Protein AF-E8JNL3-F1 (afdb_monomer_lite)

Organism: NCBI:txid525379

Structure (mmCIF, N/CA/C/O backbone):
data_AF-E8JNL3-F1
#
_entry.id   AF-E8JNL3-F1
#
loop_
_atom_site.group_PDB
_atom_site.id
_atom_site.type_symbol
_atom_site.label_atom_id
_atom_site.label_alt_id
_atom_site.label_comp_id
_atom_site.label_asym_id
_atom_site.label_entity_id
_atom_site.label_seq_id
_atom_site.pdbx_PDB_ins_code
_atom_site.Cartn_x
_atom_site.Cartn_y
_atom_site.Cartn_z
_atom_site.occupancy
_atom_site.B_iso_or_equiv
_atom_site.auth_seq_id
_atom_site.auth_comp_id
_atom_site.auth_asym_id
_atom_site.auth_atom_id
_atom_site.pdbx_PDB_model_num
ATOM 1 N N . MET A 1 1 ? 10.801 17.022 -22.938 1.00 49.31 1 MET A N 1
ATOM 2 C CA . MET A 1 1 ? 11.192 16.705 -21.542 1.00 49.31 1 MET A CA 1
ATOM 3 C C . MET A 1 1 ? 9.996 16.670 -20.586 1.00 49.31 1 MET A C 1
ATOM 5 O O . MET A 1 1 ? 9.942 15.774 -19.761 1.00 49.31 1 MET A O 1
ATOM 9 N N . LEU A 1 2 ? 9.007 17.562 -20.738 1.00 43.84 2 LEU A N 1
ATOM 10 C CA . LEU A 1 2 ? 7.837 17.653 -19.845 1.00 43.84 2 LEU A CA 1
ATOM 11 C C . LEU A 1 2 ? 6.849 16.467 -19.931 1.00 43.84 2 LEU A C 1
ATOM 13 O O . LEU A 1 2 ? 6.250 16.108 -18.927 1.00 43.84 2 LEU A O 1
ATOM 17 N N . ILE A 1 3 ? 6.726 15.801 -21.086 1.00 45.44 3 ILE A N 1
ATOM 18 C CA . ILE A 1 3 ? 5.755 14.700 -21.274 1.00 45.44 3 ILE A CA 1
ATOM 19 C C . ILE A 1 3 ? 6.171 13.412 -20.530 1.00 45.44 3 ILE A C 1
ATOM 21 O O . ILE A 1 3 ? 5.323 12.728 -19.967 1.00 45.44 3 ILE A O 1
ATOM 25 N N . LYS A 1 4 ? 7.478 13.109 -20.447 1.00 46.03 4 LYS A N 1
ATOM 26 C CA . LYS A 1 4 ? 7.982 11.918 -19.728 1.00 46.03 4 LYS A CA 1
ATOM 27 C C . LYS A 1 4 ? 7.805 12.016 -18.208 1.00 46.03 4 LYS A C 1
ATOM 29 O O . LYS A 1 4 ? 7.540 11.011 -17.562 1.00 46.03 4 LYS A O 1
ATOM 34 N N . VAL A 1 5 ? 7.922 13.221 -17.642 1.00 49.19 5 VAL A N 1
ATOM 35 C CA . VAL A 1 5 ? 7.766 13.448 -16.192 1.00 49.19 5 VAL A CA 1
ATOM 36 C C . VAL A 1 5 ? 6.315 13.230 -15.747 1.00 49.19 5 VAL A C 1
ATOM 38 O O . VAL A 1 5 ? 6.084 12.649 -14.691 1.00 49.19 5 VAL A O 1
ATOM 41 N N . VAL A 1 6 ? 5.343 13.632 -16.573 1.00 48.59 6 VAL A N 1
ATOM 42 C CA . VAL A 1 6 ? 3.909 13.439 -16.293 1.00 48.59 6 VAL A CA 1
ATOM 43 C C . VAL A 1 6 ? 3.516 11.957 -16.340 1.00 48.59 6 VAL A C 1
ATOM 45 O O . VAL A 1 6 ? 2.746 11.509 -15.497 1.00 48.59 6 VAL A O 1
ATOM 48 N N . GLN A 1 7 ? 4.083 11.171 -17.264 1.00 51.72 7 GLN A N 1
ATOM 49 C CA . GLN A 1 7 ? 3.827 9.725 -17.337 1.00 51.72 7 GLN A CA 1
ATOM 50 C C . GLN A 1 7 ? 4.354 8.965 -16.111 1.00 51.72 7 GLN A C 1
ATOM 52 O O . GLN A 1 7 ? 3.637 8.123 -15.577 1.00 51.72 7 GLN A O 1
ATOM 57 N N . GLY A 1 8 ? 5.554 9.296 -15.621 1.00 53.91 8 GLY A N 1
ATOM 58 C CA . GLY A 1 8 ? 6.129 8.639 -14.439 1.00 53.91 8 GLY A CA 1
ATOM 59 C C . GLY A 1 8 ? 5.295 8.827 -13.164 1.00 53.91 8 GLY A C 1
ATOM 60 O O . GLY A 1 8 ? 5.184 7.906 -12.360 1.00 53.91 8 GLY A O 1
ATOM 61 N N . GLY A 1 9 ? 4.642 9.986 -13.002 1.00 60.16 9 GLY A N 1
ATOM 62 C CA . GLY A 1 9 ? 3.743 10.237 -11.869 1.00 60.16 9 GLY A CA 1
ATOM 63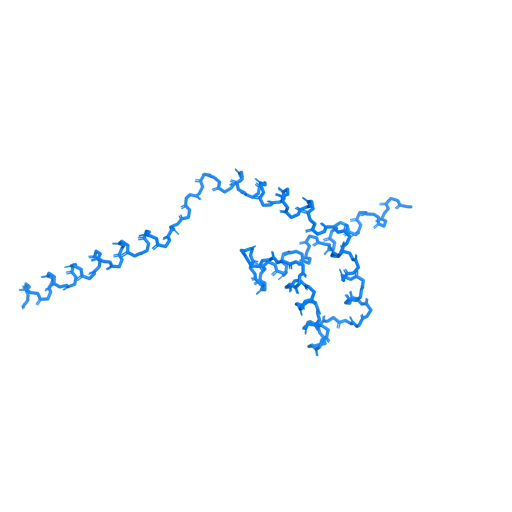 C C . GLY A 1 9 ? 2.464 9.391 -11.899 1.00 60.16 9 GLY A C 1
ATOM 64 O O . GLY A 1 9 ? 2.026 8.902 -10.863 1.00 60.16 9 GLY A O 1
ATOM 65 N N . ILE A 1 10 ? 1.885 9.171 -13.083 1.00 62.12 10 ILE A N 1
ATOM 66 C CA . ILE A 1 10 ? 0.619 8.432 -13.240 1.00 62.12 10 ILE A CA 1
ATOM 67 C C . ILE A 1 10 ? 0.817 6.925 -13.002 1.00 62.12 10 ILE A C 1
ATOM 69 O O . ILE A 1 10 ? 0.001 6.299 -12.330 1.00 62.12 10 ILE A O 1
ATOM 73 N N . ILE A 1 11 ? 1.913 6.343 -13.501 1.00 66.25 11 ILE A N 1
ATOM 74 C CA . ILE A 1 11 ? 2.216 4.906 -13.348 1.00 66.25 11 ILE A CA 1
ATOM 75 C C . ILE A 1 11 ? 2.447 4.535 -11.871 1.00 66.25 11 ILE A C 1
ATOM 77 O O . ILE A 1 11 ? 2.025 3.472 -11.417 1.00 66.25 11 ILE A O 1
ATOM 81 N N . MET A 1 12 ? 3.072 5.427 -11.100 1.00 68.19 12 MET A N 1
ATOM 82 C CA . MET A 1 12 ? 3.373 5.197 -9.686 1.00 68.19 12 MET A CA 1
ATOM 83 C C . MET A 1 12 ? 2.116 5.214 -8.808 1.00 68.19 12 MET A C 1
ATOM 85 O O . MET A 1 12 ? 1.991 4.389 -7.907 1.00 68.19 12 MET A O 1
ATOM 89 N N . GLU A 1 13 ? 1.167 6.115 -9.068 1.00 71.12 13 GLU A N 1
ATOM 90 C CA . GLU A 1 13 ? -0.103 6.156 -8.332 1.00 71.12 13 GLU A CA 1
ATOM 91 C C . GLU A 1 13 ? -0.938 4.892 -8.564 1.00 71.12 13 GLU A C 1
ATOM 93 O O . GLU A 1 13 ? -1.523 4.345 -7.629 1.00 71.12 13 GLU A O 1
ATOM 98 N N . GLU A 1 14 ? -0.938 4.365 -9.788 1.00 74.00 14 GLU A N 1
ATOM 99 C CA . GLU A 1 14 ? -1.585 3.087 -10.093 1.00 74.00 14 GLU A CA 1
ATOM 100 C C . GLU A 1 14 ? -0.869 1.906 -9.418 1.00 74.00 14 GLU A C 1
ATOM 102 O O . GLU A 1 14 ? -1.527 1.060 -8.808 1.00 74.00 14 GLU A O 1
ATOM 107 N N . LEU A 1 15 ? 0.471 1.878 -9.414 1.00 74.19 15 LEU A N 1
ATOM 108 C CA . LEU A 1 15 ? 1.222 0.868 -8.662 1.00 74.19 15 LEU A CA 1
ATOM 109 C C . LEU A 1 15 ? 0.930 0.958 -7.158 1.00 74.19 15 LEU A C 1
ATOM 111 O O . LEU A 1 15 ? 0.686 -0.073 -6.538 1.00 74.19 15 LEU A O 1
ATOM 115 N N . LYS A 1 16 ? 0.913 2.159 -6.565 1.00 73.06 16 LYS A N 1
ATOM 116 C CA . LYS A 1 16 ? 0.557 2.348 -5.151 1.00 73.06 16 LYS A CA 1
ATOM 117 C C . LYS A 1 16 ? -0.834 1.787 -4.877 1.00 73.06 16 LYS A C 1
ATOM 119 O O . LYS A 1 16 ? -0.983 1.030 -3.931 1.00 73.06 16 LYS A O 1
ATOM 124 N N . LYS A 1 17 ? -1.843 2.058 -5.710 1.00 77.25 17 LYS A N 1
ATOM 125 C CA . LYS A 1 17 ? -3.194 1.487 -5.533 1.00 77.25 17 LYS A CA 1
ATOM 126 C C . LYS A 1 17 ? -3.201 -0.038 -5.585 1.00 77.25 17 LYS A C 1
ATOM 128 O O . LYS A 1 17 ? -3.836 -0.664 -4.742 1.00 77.25 17 LYS A O 1
ATOM 133 N N . VAL A 1 18 ? -2.495 -0.637 -6.545 1.00 77.56 18 VAL A N 1
ATOM 134 C CA . VAL A 1 18 ? -2.403 -2.100 -6.669 1.00 77.56 18 VAL A CA 1
ATOM 135 C C . VAL A 1 18 ? -1.658 -2.698 -5.477 1.00 77.56 18 VAL A C 1
ATOM 137 O O . VAL A 1 18 ? -2.082 -3.717 -4.938 1.00 77.56 18 VAL A O 1
ATOM 140 N N . LEU A 1 19 ? -0.589 -2.042 -5.026 1.00 78.31 19 LEU A N 1
ATOM 141 C CA . LEU A 1 19 ? 0.170 -2.443 -3.854 1.00 78.31 19 LEU A CA 1
ATOM 142 C C . LEU A 1 19 ? -0.710 -2.362 -2.601 1.00 78.31 19 LEU A C 1
ATOM 144 O O . LEU A 1 19 ? -0.863 -3.346 -1.894 1.00 78.31 19 LEU A O 1
ATOM 148 N N . LEU A 1 20 ? -1.391 -1.242 -2.377 1.00 79.25 20 LEU A N 1
ATOM 149 C CA . LEU A 1 20 ? -2.332 -1.057 -1.273 1.00 79.25 20 LEU A CA 1
ATOM 150 C C . LEU A 1 20 ? -3.493 -2.054 -1.301 1.00 79.25 20 LEU A C 1
ATOM 152 O O . LEU A 1 20 ? -3.915 -2.514 -0.245 1.00 79.25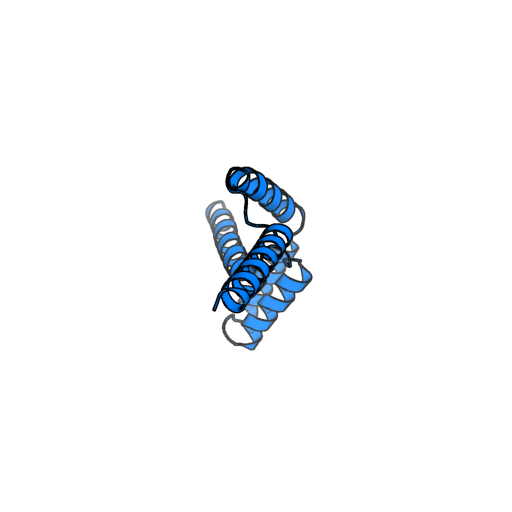 20 LEU A O 1
ATOM 156 N N . ALA A 1 21 ? -3.984 -2.423 -2.484 1.00 82.81 21 ALA A N 1
ATOM 157 C CA . ALA A 1 21 ? -4.999 -3.459 -2.638 1.00 82.81 21 ALA A CA 1
ATOM 158 C C . ALA A 1 21 ? -4.453 -4.873 -2.363 1.00 82.81 21 ALA A C 1
ATOM 160 O O . ALA A 1 21 ? -5.204 -5.737 -1.918 1.00 82.81 21 ALA A O 1
ATOM 161 N N . GLY A 1 22 ? -3.165 -5.115 -2.631 1.00 79.62 22 GLY A N 1
ATOM 162 C CA . GLY A 1 22 ? -2.511 -6.412 -2.449 1.00 79.62 22 GLY A CA 1
ATOM 163 C C . GLY A 1 22 ? -1.975 -6.651 -1.035 1.00 79.62 22 GLY A C 1
ATOM 164 O O . GLY A 1 22 ? -2.291 -7.667 -0.423 1.00 79.62 22 GLY A O 1
ATOM 165 N N . ILE A 1 23 ? -1.161 -5.727 -0.515 1.00 81.19 23 ILE A N 1
ATOM 166 C CA . ILE A 1 23 ? -0.482 -5.845 0.788 1.00 81.19 23 ILE A CA 1
ATOM 167 C C . ILE A 1 23 ? -1.156 -5.039 1.910 1.00 81.19 23 ILE A C 1
ATOM 169 O O . ILE A 1 23 ? -0.899 -5.311 3.082 1.00 81.19 23 ILE A O 1
ATOM 173 N N . GLY A 1 24 ? -2.018 -4.070 1.577 1.00 77.69 24 GLY A N 1
ATOM 174 C CA . GLY A 1 24 ? -2.691 -3.195 2.545 1.00 77.69 24 GLY A CA 1
ATOM 175 C C . GLY A 1 24 ? -1.890 -1.948 2.949 1.00 77.69 24 GLY A C 1
ATOM 176 O O . GLY A 1 24 ? -0.663 -1.930 2.915 1.00 77.69 24 GLY A O 1
ATOM 177 N N . LEU A 1 25 ? -2.601 -0.900 3.391 1.00 72.88 25 LEU A N 1
ATOM 178 C CA . LEU A 1 25 ? -2.025 0.376 3.862 1.00 72.88 25 LEU A CA 1
ATOM 179 C C . LEU A 1 25 ? -1.167 0.222 5.126 1.00 72.88 25 LEU A C 1
ATOM 181 O O . LEU A 1 25 ? -0.078 0.778 5.212 1.00 72.88 25 LEU A O 1
ATOM 185 N N . THR A 1 26 ? -1.644 -0.545 6.108 1.00 71.88 26 THR A N 1
ATOM 186 C CA . THR A 1 26 ? -1.014 -0.663 7.439 1.00 71.88 26 THR A CA 1
ATOM 187 C C . THR A 1 26 ? 0.289 -1.450 7.429 1.00 71.88 26 THR A C 1
ATOM 189 O O . THR A 1 26 ? 1.090 -1.350 8.352 1.00 71.88 26 THR A O 1
ATOM 192 N N . SER A 1 27 ? 0.470 -2.283 6.411 1.00 75.00 27 SER A N 1
ATOM 193 C CA . SER A 1 27 ? 1.621 -3.168 6.255 1.00 75.00 27 SER A CA 1
ATOM 194 C C . SER A 1 27 ? 2.504 -2.745 5.084 1.00 75.00 27 SER A C 1
ATOM 196 O O . SER A 1 27 ? 3.444 -3.462 4.745 1.00 75.00 27 SER A O 1
ATOM 198 N N . MET A 1 28 ? 2.216 -1.589 4.473 1.00 75.50 28 MET A N 1
ATOM 199 C CA . MET A 1 28 ? 3.001 -1.056 3.372 1.00 75.50 28 MET A CA 1
ATOM 200 C C . MET A 1 28 ? 4.371 -0.605 3.881 1.00 75.50 28 MET A C 1
ATOM 202 O O . MET A 1 28 ? 4.492 0.357 4.635 1.00 75.50 28 MET A O 1
ATOM 206 N N . THR A 1 29 ? 5.412 -1.303 3.438 1.00 82.19 29 THR A N 1
ATOM 207 C CA . THR A 1 29 ? 6.817 -0.919 3.610 1.00 82.19 29 THR A CA 1
ATOM 208 C C . THR A 1 29 ? 7.546 -1.094 2.283 1.00 82.19 29 THR A C 1
ATOM 210 O O . THR A 1 29 ? 7.069 -1.816 1.405 1.00 82.19 29 THR A O 1
ATOM 213 N N . LEU A 1 30 ? 8.717 -0.471 2.141 1.00 81.62 30 LEU A N 1
ATOM 214 C CA . LEU A 1 30 ? 9.600 -0.670 0.988 1.00 81.62 30 LEU A CA 1
ATOM 215 C C . LEU A 1 30 ? 9.891 -2.146 0.710 1.00 81.62 30 LEU A C 1
ATOM 217 O O . LEU A 1 30 ? 9.735 -2.612 -0.412 1.00 81.62 30 LEU A O 1
ATOM 221 N N . GLU A 1 31 ? 10.243 -2.900 1.750 1.00 83.25 31 GLU A N 1
ATOM 222 C CA . GLU A 1 31 ? 1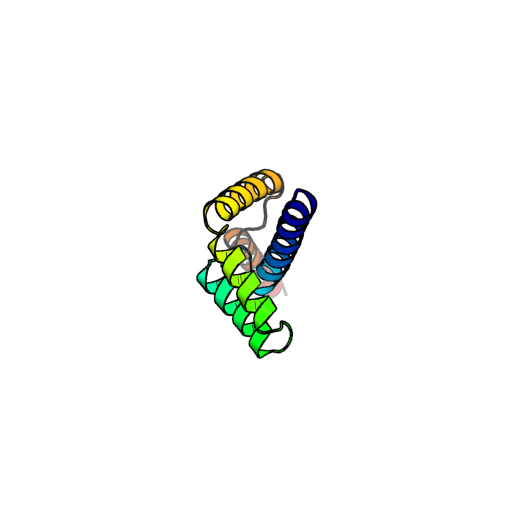0.560 -4.327 1.641 1.00 83.25 31 GLU A CA 1
ATOM 223 C C . GLU A 1 31 ? 9.355 -5.147 1.165 1.00 83.25 31 GLU A C 1
ATOM 225 O O . GLU A 1 31 ? 9.498 -6.077 0.370 1.00 83.25 31 GLU A O 1
ATOM 230 N N . LYS A 1 32 ? 8.148 -4.796 1.625 1.00 84.94 32 LYS A N 1
ATOM 231 C CA . LYS A 1 32 ? 6.908 -5.440 1.176 1.00 84.94 32 LYS A CA 1
ATOM 232 C C . LYS A 1 32 ? 6.548 -5.043 -0.254 1.00 84.94 32 LYS A C 1
ATOM 234 O O . LYS A 1 32 ? 6.049 -5.888 -0.994 1.00 84.94 32 LYS A O 1
ATOM 239 N N . ALA A 1 33 ? 6.835 -3.804 -0.652 1.00 83.56 33 ALA A N 1
ATOM 240 C CA . ALA A 1 33 ? 6.664 -3.338 -2.022 1.00 83.56 33 ALA A CA 1
ATOM 241 C C . ALA A 1 33 ? 7.568 -4.103 -2.995 1.00 83.56 33 ALA A C 1
ATOM 243 O O . ALA A 1 33 ? 7.085 -4.653 -3.984 1.00 83.56 33 ALA A O 1
ATOM 244 N N . ASP A 1 34 ? 8.853 -4.219 -2.664 1.00 87.19 34 ASP A N 1
ATOM 245 C CA . ASP A 1 34 ? 9.833 -4.941 -3.474 1.00 87.19 34 ASP A CA 1
ATOM 246 C C . ASP A 1 34 ? 9.492 -6.430 -3.595 1.00 87.19 34 ASP A C 1
ATOM 248 O O . ASP A 1 34 ? 9.582 -7.003 -4.686 1.00 87.19 34 ASP A O 1
ATOM 252 N N . ALA A 1 35 ? 9.056 -7.053 -2.495 1.00 89.31 35 ALA A N 1
ATOM 253 C CA . ALA A 1 35 ? 8.616 -8.444 -2.493 1.00 89.31 35 ALA A CA 1
ATOM 254 C C . ALA A 1 35 ? 7.388 -8.662 -3.391 1.00 89.31 35 ALA A C 1
ATOM 256 O O . ALA A 1 35 ? 7.349 -9.628 -4.151 1.00 89.31 35 ALA A O 1
ATOM 257 N N . PHE A 1 36 ? 6.414 -7.750 -3.352 1.00 87.88 36 PHE A N 1
ATOM 258 C CA . PHE A 1 36 ? 5.213 -7.839 -4.179 1.00 87.88 36 PHE A CA 1
ATOM 259 C C . PHE A 1 36 ? 5.517 -7.657 -5.671 1.00 87.88 36 PHE A C 1
ATOM 261 O O . PHE A 1 36 ? 5.012 -8.411 -6.500 1.00 87.88 36 PHE A O 1
ATOM 268 N N . VAL A 1 37 ? 6.391 -6.712 -6.037 1.00 88.44 37 VAL A N 1
ATOM 269 C CA . VAL A 1 37 ? 6.833 -6.550 -7.435 1.00 88.44 37 VAL A CA 1
ATOM 270 C C . VAL A 1 37 ? 7.533 -7.814 -7.932 1.00 88.44 37 VAL A C 1
ATOM 272 O O . VAL A 1 37 ? 7.251 -8.280 -9.036 1.00 88.44 37 VAL A O 1
ATOM 275 N N . LYS A 1 38 ? 8.394 -8.419 -7.105 1.00 90.94 38 LYS A N 1
ATOM 276 C CA . LYS A 1 38 ? 9.064 -9.679 -7.441 1.00 90.94 38 LYS A CA 1
ATOM 277 C C . LYS A 1 38 ? 8.067 -10.820 -7.663 1.00 90.94 38 LYS A C 1
ATOM 279 O O . LYS A 1 38 ? 8.187 -11.544 -8.647 1.00 90.94 38 LYS A O 1
ATOM 284 N N . GLU A 1 39 ? 7.052 -10.932 -6.811 1.00 91.25 39 GLU A N 1
ATOM 285 C CA . GLU A 1 39 ? 5.981 -11.923 -6.956 1.00 91.25 39 GLU A CA 1
ATOM 286 C C . GLU A 1 39 ? 5.214 -11.754 -8.280 1.00 91.25 39 GLU A C 1
ATOM 288 O O . GLU A 1 39 ? 4.878 -12.735 -8.944 1.00 91.25 39 GLU A O 1
ATOM 293 N N . LEU A 1 40 ? 4.953 -10.514 -8.704 1.00 88.56 40 LEU A N 1
ATOM 294 C CA . LEU A 1 40 ? 4.288 -10.234 -9.979 1.00 88.56 40 LEU A CA 1
ATOM 295 C C . LEU A 1 40 ? 5.145 -10.634 -11.189 1.00 88.56 40 LEU A C 1
ATOM 297 O O . LEU A 1 40 ? 4.590 -11.131 -12.171 1.00 88.56 40 LEU A O 1
ATOM 301 N N . VAL A 1 41 ? 6.469 -10.471 -11.112 1.00 91.75 41 VAL A N 1
ATOM 302 C CA . VAL A 1 41 ? 7.406 -10.952 -12.144 1.00 91.75 41 VAL A CA 1
ATOM 303 C C . VAL A 1 41 ? 7.434 -12.480 -12.178 1.00 91.75 41 VAL A C 1
ATOM 305 O O . VAL A 1 41 ? 7.303 -13.076 -13.244 1.00 91.75 41 VAL A O 1
ATOM 308 N N . GLU A 1 42 ? 7.534 -13.132 -11.017 1.00 94.25 42 GLU A N 1
ATOM 309 C CA . GLU A 1 42 ? 7.532 -14.599 -10.905 1.00 94.25 42 GLU A CA 1
ATOM 310 C C . GLU A 1 42 ? 6.230 -15.220 -11.433 1.00 94.25 42 GLU A C 1
ATOM 312 O O . GLU A 1 42 ? 6.251 -16.274 -12.066 1.00 94.25 42 GLU A O 1
ATOM 317 N N . LYS A 1 43 ? 5.094 -14.542 -11.236 1.00 93.06 43 LYS A N 1
ATOM 318 C CA . LYS A 1 43 ? 3.783 -14.956 -11.761 1.00 93.06 43 LYS A CA 1
ATOM 319 C C . LYS A 1 43 ? 3.566 -14.608 -13.239 1.00 93.06 43 LYS A C 1
ATOM 321 O O . LYS A 1 43 ? 2.475 -14.853 -13.751 1.00 93.06 43 LYS A O 1
ATOM 326 N N . GLY A 1 44 ? 4.547 -14.007 -13.915 1.00 90.88 44 GLY A N 1
ATOM 327 C CA . GLY A 1 44 ? 4.433 -13.577 -15.312 1.00 90.88 44 GLY A CA 1
ATOM 328 C C . GLY A 1 44 ? 3.420 -12.450 -15.538 1.00 90.88 44 GLY A C 1
ATOM 329 O O . GLY A 1 44 ? 2.963 -12.250 -16.659 1.00 90.88 44 GLY A O 1
ATOM 330 N N . ARG A 1 45 ? 3.035 -11.729 -14.476 1.00 87.88 45 ARG A N 1
ATOM 331 C CA . ARG A 1 45 ? 2.130 -10.569 -14.549 1.00 87.88 45 ARG A CA 1
ATOM 332 C C . ARG A 1 45 ? 2.868 -9.273 -14.879 1.00 87.88 45 ARG A C 1
ATOM 334 O O . ARG A 1 45 ? 2.232 -8.330 -15.333 1.00 87.88 45 ARG A O 1
ATOM 341 N N . LEU A 1 46 ? 4.175 -9.240 -14.631 1.00 86.12 46 LEU A N 1
ATOM 342 C CA . LEU A 1 46 ? 5.112 -8.210 -15.071 1.00 86.12 46 LEU A CA 1
ATOM 343 C C . LEU A 1 46 ? 6.267 -8.879 -15.808 1.00 86.12 46 LEU A C 1
ATOM 345 O O . LEU A 1 46 ? 6.678 -9.990 -15.462 1.00 86.12 46 LEU A O 1
ATOM 349 N N . THR A 1 47 ? 6.829 -8.189 -16.790 1.00 91.19 47 THR A N 1
ATOM 350 C CA . THR A 1 47 ? 8.117 -8.583 -17.360 1.00 91.19 47 THR A CA 1
ATOM 351 C C . THR A 1 47 ? 9.260 -8.256 -16.394 1.00 91.19 47 THR A C 1
ATOM 353 O O . THR A 1 47 ? 9.130 -7.441 -15.477 1.00 91.19 47 THR A O 1
ATOM 356 N N . VAL A 1 48 ? 10.419 -8.887 -16.602 1.00 91.62 48 VAL A N 1
ATOM 357 C CA . VAL A 1 48 ? 11.618 -8.648 -15.781 1.00 91.62 48 VAL A CA 1
ATOM 358 C C . VAL A 1 48 ? 12.066 -7.185 -15.848 1.00 91.62 48 VAL A C 1
ATOM 360 O O . VAL A 1 48 ? 12.511 -6.635 -14.842 1.00 91.62 48 VAL A O 1
ATOM 363 N N . ASP A 1 49 ? 11.946 -6.552 -17.013 1.00 88.69 49 ASP A N 1
ATOM 364 C CA . ASP A 1 49 ? 12.389 -5.172 -17.209 1.00 88.69 49 ASP A CA 1
ATOM 365 C C . ASP A 1 49 ? 11.417 -4.169 -16.576 1.00 88.69 49 ASP A C 1
ATOM 367 O O . ASP A 1 49 ? 11.865 -3.262 -15.874 1.00 88.69 49 ASP A O 1
ATOM 371 N N . GLU A 1 50 ? 10.104 -4.394 -16.692 1.00 83.25 50 GLU A N 1
ATOM 372 C CA . GLU A 1 50 ? 9.092 -3.593 -15.984 1.00 83.25 50 GLU A CA 1
ATOM 373 C C . GLU A 1 50 ? 9.246 -3.704 -14.461 1.00 83.25 50 GLU A C 1
ATOM 375 O O . GLU A 1 50 ? 9.153 -2.703 -13.753 1.00 83.25 50 GLU A O 1
ATOM 380 N N . GLY A 1 51 ? 9.539 -4.902 -13.941 1.00 87.44 51 GLY A N 1
ATOM 381 C CA . GLY A 1 51 ? 9.801 -5.104 -12.514 1.00 87.44 51 GLY A CA 1
ATOM 382 C C . GLY A 1 51 ? 11.010 -4.308 -12.007 1.00 87.44 51 GLY A C 1
ATOM 383 O O . GLY A 1 51 ? 10.949 -3.711 -10.931 1.00 87.44 51 GLY A O 1
ATOM 384 N N . LYS A 1 52 ? 12.094 -4.247 -12.792 1.00 87.94 52 LYS A N 1
ATOM 385 C CA . LYS A 1 52 ? 13.300 -3.466 -12.458 1.00 87.94 52 LYS A CA 1
ATOM 386 C C . LYS A 1 52 ? 13.052 -1.959 -12.493 1.00 87.94 52 LYS A C 1
ATOM 388 O O . LYS A 1 52 ? 13.577 -1.232 -11.645 1.00 87.94 52 LYS A O 1
ATOM 393 N N . GLU A 1 53 ? 12.276 -1.489 -13.468 1.00 85.06 53 GLU A N 1
ATOM 394 C CA . GLU A 1 53 ? 11.887 -0.081 -13.575 1.00 85.06 53 GLU A CA 1
ATOM 395 C C . GLU A 1 53 ? 11.023 0.332 -12.377 1.00 85.06 53 GLU A C 1
ATOM 397 O O . GLU A 1 53 ? 11.328 1.320 -11.707 1.00 85.06 53 GLU A O 1
ATOM 402 N N . LEU A 1 54 ? 10.033 -0.492 -12.021 1.00 81.75 54 LEU A N 1
ATOM 403 C CA . LEU A 1 54 ? 9.190 -0.286 -10.842 1.00 81.75 54 LEU A CA 1
ATOM 404 C C . LEU A 1 54 ? 9.991 -0.244 -9.538 1.00 81.75 54 LEU A C 1
ATOM 406 O O . LEU A 1 54 ? 9.785 0.660 -8.733 1.00 81.75 54 LEU A O 1
ATOM 410 N N . GLN A 1 55 ? 10.908 -1.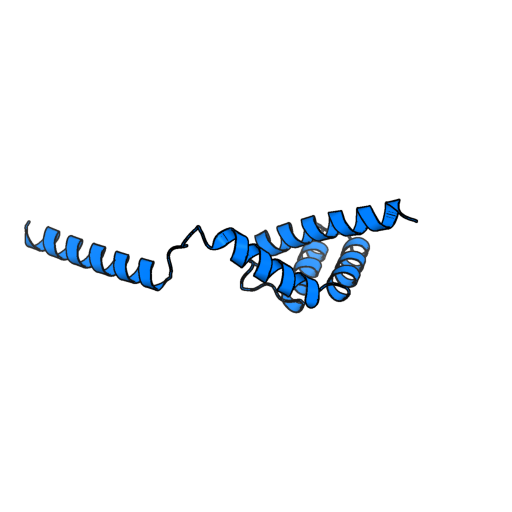191 -9.320 1.00 83.94 55 GLN A N 1
ATOM 411 C CA . GLN A 1 55 ? 11.765 -1.207 -8.125 1.00 83.94 55 GLN A CA 1
ATOM 412 C C . GLN A 1 55 ? 12.640 0.049 -8.026 1.00 83.94 55 GLN A C 1
ATOM 414 O O . GLN A 1 55 ? 12.833 0.605 -6.943 1.00 83.94 55 GLN A O 1
ATOM 419 N N . SER A 1 56 ? 13.150 0.529 -9.161 1.00 83.81 56 SER A N 1
ATOM 420 C CA . SER A 1 56 ? 13.962 1.748 -9.212 1.00 83.81 56 SER A CA 1
ATOM 421 C C . SER A 1 56 ? 13.140 2.995 -8.874 1.00 83.81 56 SER A C 1
ATOM 423 O O . SER A 1 56 ? 13.621 3.869 -8.152 1.00 83.81 56 SER A O 1
ATOM 425 N N . GLU A 1 57 ? 11.896 3.074 -9.353 1.00 77.19 57 GLU A N 1
ATOM 426 C CA . GLU A 1 57 ? 10.982 4.179 -9.043 1.00 77.19 57 GLU A CA 1
ATOM 427 C C . GLU A 1 57 ? 10.500 4.123 -7.577 1.00 77.19 57 GLU A C 1
ATOM 429 O O . GLU A 1 57 ? 10.493 5.155 -6.904 1.00 77.19 57 GLU A O 1
ATOM 434 N N . LEU A 1 58 ? 10.207 2.926 -7.045 1.00 78.25 58 LEU A N 1
ATOM 435 C CA . LEU A 1 58 ? 9.870 2.685 -5.632 1.00 78.25 58 LEU A CA 1
ATOM 436 C C . LEU A 1 58 ? 10.966 3.209 -4.705 1.00 78.25 58 LEU A C 1
ATOM 438 O O . LEU A 1 58 ? 10.701 4.048 -3.847 1.00 78.25 58 LEU A O 1
ATOM 442 N N . LYS A 1 59 ? 12.213 2.783 -4.928 1.00 77.81 59 LYS A N 1
ATOM 443 C CA . LYS A 1 59 ? 13.371 3.186 -4.118 1.00 77.81 59 LYS A CA 1
ATOM 444 C C . LYS A 1 59 ? 13.659 4.690 -4.177 1.00 77.81 59 LYS A C 1
ATOM 446 O O . LYS A 1 59 ? 14.276 5.238 -3.269 1.00 77.81 59 LYS A O 1
ATOM 451 N N . ARG A 1 60 ? 13.231 5.367 -5.246 1.00 74.88 60 ARG A N 1
ATOM 452 C CA . ARG A 1 60 ? 13.444 6.807 -5.442 1.00 74.88 60 ARG A CA 1
ATOM 453 C C . ARG A 1 60 ? 12.439 7.681 -4.681 1.00 74.88 60 ARG A C 1
ATOM 455 O O . ARG A 1 60 ? 12.741 8.849 -4.456 1.00 74.88 60 ARG A O 1
ATOM 462 N N . ARG A 1 61 ? 11.257 7.166 -4.317 1.00 65.44 61 ARG A N 1
ATOM 463 C CA . ARG A 1 61 ? 10.113 7.977 -3.831 1.00 65.44 61 ARG A CA 1
ATOM 464 C C . ARG A 1 61 ? 9.531 7.539 -2.479 1.00 65.44 61 ARG A C 1
ATOM 466 O O . ARG A 1 61 ? 8.515 8.058 -2.033 1.00 65.44 61 ARG A O 1
ATOM 473 N N . SER A 1 62 ? 10.155 6.581 -1.813 1.00 67.00 62 SER A N 1
ATOM 474 C CA . SER A 1 62 ? 9.517 5.730 -0.807 1.00 67.00 62 SER A CA 1
ATOM 475 C C . SER A 1 62 ? 9.350 6.252 0.617 1.00 67.00 62 SER A C 1
ATOM 477 O O . SER A 1 62 ? 8.586 5.650 1.367 1.00 67.00 62 SER A O 1
ATOM 479 N N . GLU A 1 63 ? 10.038 7.312 1.033 1.00 56.47 63 GLU A N 1
ATOM 480 C CA . GLU A 1 63 ? 10.001 7.731 2.447 1.00 56.47 63 GLU A CA 1
ATOM 481 C C . GLU A 1 63 ? 9.175 9.002 2.668 1.00 56.47 63 GLU A C 1
ATOM 483 O O . GLU A 1 63 ? 8.313 9.030 3.552 1.00 56.47 63 GLU A O 1
ATOM 488 N N . ASP A 1 64 ? 9.355 10.018 1.825 1.00 58.78 64 ASP A N 1
ATOM 489 C CA . ASP A 1 64 ? 8.677 11.306 1.996 1.00 58.78 64 ASP A CA 1
ATOM 490 C C . ASP A 1 64 ? 7.230 11.284 1.473 1.00 58.78 64 ASP A C 1
ATOM 492 O O . ASP A 1 64 ? 6.317 11.749 2.157 1.00 58.78 64 ASP A O 1
ATOM 496 N N . GLU A 1 65 ? 6.977 10.648 0.322 1.00 62.75 65 GLU A N 1
ATOM 497 C CA . GLU A 1 65 ? 5.629 10.597 -0.270 1.00 62.75 65 GLU A CA 1
ATOM 498 C C . GLU A 1 65 ? 4.666 9.704 0.519 1.00 62.75 65 GLU A C 1
ATOM 500 O O . GLU A 1 65 ? 3.462 9.954 0.543 1.00 62.75 65 GLU A O 1
ATOM 505 N N . VAL A 1 66 ? 5.178 8.656 1.173 1.00 59.84 66 VAL A N 1
ATOM 506 C CA . VAL A 1 66 ? 4.354 7.752 1.988 1.00 59.84 66 VAL A CA 1
ATOM 507 C C . VAL A 1 66 ? 3.879 8.465 3.248 1.00 59.84 66 VAL A C 1
ATOM 509 O O . VAL A 1 66 ? 2.704 8.366 3.596 1.00 59.84 66 VAL A O 1
ATOM 512 N N . LYS A 1 67 ? 4.755 9.231 3.910 1.00 56.75 67 LYS A N 1
ATOM 513 C CA . LYS A 1 67 ? 4.371 10.042 5.073 1.00 56.75 67 LYS A CA 1
ATOM 514 C C . LYS A 1 67 ? 3.340 11.098 4.705 1.00 56.75 67 LYS A C 1
ATOM 516 O O . LYS A 1 67 ? 2.333 11.211 5.399 1.00 56.75 67 LYS A O 1
ATOM 521 N N . GLU A 1 68 ? 3.568 11.828 3.618 1.00 63.47 68 GLU A N 1
ATOM 522 C CA . GLU A 1 68 ? 2.660 12.883 3.169 1.00 63.47 68 GLU A CA 1
ATOM 523 C C . GLU A 1 68 ? 1.282 12.313 2.790 1.00 63.47 68 GLU A C 1
ATOM 525 O O . GLU A 1 68 ? 0.251 12.818 3.237 1.00 63.47 68 GLU A O 1
ATOM 530 N N . PHE A 1 69 ? 1.250 11.182 2.084 1.00 61.81 69 PHE A N 1
ATOM 531 C CA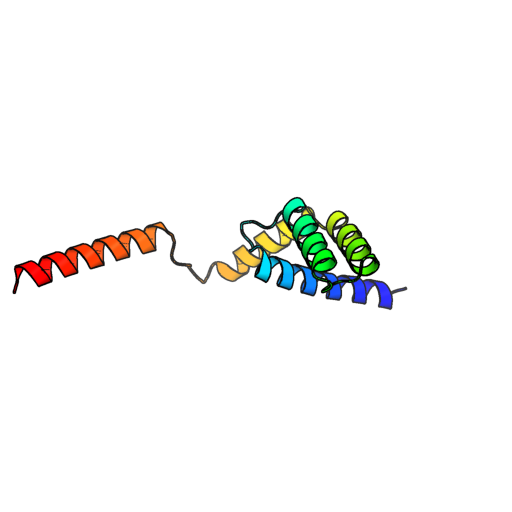 . PHE A 1 69 ? 0.016 10.487 1.721 1.00 61.81 69 PHE A CA 1
ATOM 532 C C . PHE A 1 69 ? -0.753 9.937 2.929 1.00 61.81 69 PHE A C 1
ATOM 534 O O . PHE A 1 69 ? -1.968 10.113 3.005 1.00 61.81 69 PHE A O 1
ATOM 541 N N . LEU A 1 70 ? -0.070 9.315 3.897 1.00 59.59 70 LEU A N 1
ATOM 542 C CA . LEU A 1 70 ? -0.701 8.858 5.141 1.00 59.59 70 LEU A CA 1
ATOM 543 C C . LEU A 1 70 ? -1.292 10.037 5.921 1.00 59.59 70 LEU A C 1
ATOM 545 O O . LEU A 1 70 ? -2.421 9.946 6.398 1.00 59.59 70 LEU A O 1
ATOM 549 N N . THR A 1 71 ? -0.583 11.170 5.985 1.00 60.06 71 THR A N 1
ATOM 550 C CA . THR A 1 71 ? -1.112 12.380 6.627 1.00 60.06 71 THR A CA 1
ATOM 551 C C . THR A 1 71 ? -2.290 12.998 5.875 1.00 60.06 71 THR A C 1
ATOM 553 O O . THR A 1 71 ? -3.204 13.520 6.514 1.00 60.06 71 THR A O 1
ATOM 556 N N . ASP A 1 72 ? -2.314 12.938 4.542 1.00 63.16 72 ASP A N 1
ATOM 557 C CA . ASP A 1 72 ? -3.403 13.503 3.739 1.00 63.16 72 ASP A CA 1
ATOM 558 C C . ASP A 1 72 ? -4.646 12.594 3.733 1.00 63.16 72 ASP A C 1
ATOM 560 O O . ASP A 1 72 ? -5.780 13.080 3.801 1.00 63.16 72 ASP A O 1
ATOM 564 N N . LEU A 1 73 ? -4.447 11.270 3.765 1.00 60.91 73 LEU A N 1
ATOM 565 C CA . LEU A 1 73 ? -5.506 10.293 4.011 1.00 60.91 73 LEU A CA 1
ATOM 566 C C . LEU A 1 73 ? -6.115 10.471 5.400 1.00 60.91 73 LEU A C 1
ATOM 568 O O . LEU A 1 73 ? -7.330 10.611 5.483 1.00 60.91 73 LEU A O 1
ATOM 572 N N . ASP A 1 74 ? -5.307 10.555 6.461 1.00 54.59 74 ASP A N 1
ATOM 573 C CA . ASP A 1 74 ? -5.790 10.813 7.827 1.00 54.59 74 ASP A CA 1
ATOM 574 C C . ASP A 1 74 ? -6.607 12.109 7.916 1.00 54.59 74 ASP A C 1
ATOM 576 O O . ASP A 1 74 ? -7.586 12.205 8.658 1.00 54.59 74 ASP A O 1
ATOM 580 N N . ARG A 1 75 ? -6.241 13.141 7.148 1.00 58.28 75 ARG A N 1
ATOM 581 C CA . ARG A 1 75 ? -7.006 14.396 7.098 1.00 58.28 75 ARG A CA 1
ATOM 582 C C . ARG A 1 75 ? -8.340 14.243 6.371 1.00 58.28 75 ARG A C 1
ATOM 584 O O . ARG A 1 75 ? -9.309 14.876 6.788 1.00 58.28 75 ARG A O 1
ATOM 591 N N . LYS A 1 76 ? -8.412 13.414 5.327 1.00 55.47 76 LYS A N 1
ATOM 592 C CA . LYS A 1 76 ? -9.642 13.157 4.556 1.00 55.47 76 LYS A CA 1
ATOM 593 C C . LYS A 1 76 ? -10.564 12.121 5.205 1.00 55.47 76 LYS A C 1
ATOM 595 O O . LYS A 1 76 ? -11.767 12.170 4.968 1.00 55.47 76 LYS A O 1
ATOM 600 N N . THR A 1 77 ? -10.038 11.225 6.038 1.00 52.28 77 THR A N 1
ATOM 601 C CA . THR A 1 77 ? -10.802 10.180 6.742 1.00 52.28 77 THR A CA 1
ATOM 602 C C . THR A 1 77 ? -11.244 10.582 8.148 1.00 52.28 77 THR A C 1
ATOM 604 O O . THR A 1 77 ? -12.135 9.942 8.689 1.00 52.28 77 THR A O 1
ATOM 607 N N . LYS A 1 78 ? -10.730 11.679 8.726 1.00 53.00 78 LYS A N 1
ATOM 608 C CA . LYS A 1 78 ? -11.179 12.226 10.024 1.00 53.00 78 LYS A CA 1
ATOM 609 C C . LYS A 1 78 ? -12.697 12.426 10.216 1.00 53.00 78 LYS A C 1
ATOM 611 O O . LYS A 1 78 ? -13.128 12.303 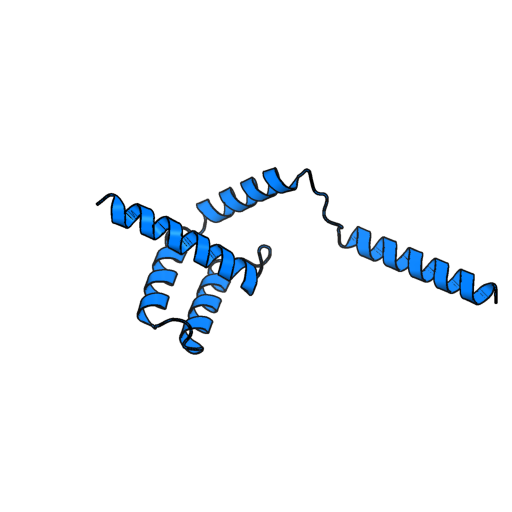11.361 1.00 53.00 78 LYS A O 1
ATOM 616 N N . PRO A 1 79 ? -13.535 12.708 9.198 1.00 54.03 79 PRO A N 1
ATOM 617 C CA . PRO A 1 79 ? -14.987 12.711 9.395 1.00 54.03 79 PRO A CA 1
ATOM 618 C C . PRO A 1 79 ? -15.636 11.311 9.375 1.00 54.03 79 PRO A C 1
ATOM 620 O O . PRO A 1 79 ? -16.829 11.207 9.640 1.00 54.03 79 PRO A O 1
ATOM 623 N N . ILE A 1 80 ? -14.890 10.235 9.095 1.00 53.97 80 ILE A N 1
ATOM 624 C CA . ILE A 1 80 ? -15.378 8.849 9.084 1.00 53.97 80 ILE A CA 1
ATOM 625 C C . ILE A 1 80 ? -14.665 8.074 10.200 1.00 53.97 80 ILE A C 1
ATOM 627 O O . ILE A 1 80 ? -13.560 7.565 10.029 1.00 53.97 80 ILE A O 1
ATOM 631 N N . GLN A 1 81 ? -15.302 7.983 11.370 1.00 58.00 81 GLN A N 1
ATOM 632 C CA . GLN A 1 81 ? -14.855 7.073 12.425 1.00 58.00 81 GLN A CA 1
ATOM 633 C C . GLN A 1 81 ? -15.049 5.626 11.953 1.00 58.00 81 GLN A C 1
ATOM 635 O O . GLN A 1 81 ? -16.172 5.122 11.926 1.00 58.00 81 GLN A O 1
ATOM 640 N N . TYR A 1 82 ? -13.965 4.955 11.563 1.00 59.38 82 TYR A N 1
ATOM 641 C CA . TYR A 1 82 ? -13.979 3.503 11.388 1.00 59.38 82 TYR A CA 1
ATOM 642 C C . TYR A 1 82 ? -14.216 2.825 12.742 1.00 59.38 82 TYR A C 1
ATOM 644 O O . TYR A 1 82 ? -13.706 3.284 13.764 1.00 59.38 82 TYR A O 1
ATOM 652 N N . ALA A 1 83 ? -14.967 1.720 12.746 1.00 70.62 83 ALA A N 1
ATOM 653 C CA . ALA A 1 83 ? -15.109 0.892 13.938 1.00 70.62 83 ALA A CA 1
ATOM 654 C C . ALA A 1 83 ? -13.737 0.328 14.337 1.00 70.62 83 ALA A C 1
ATOM 656 O O . ALA A 1 83 ? -13.047 -0.291 13.522 1.00 70.62 83 ALA A O 1
ATOM 657 N N . THR A 1 84 ? -13.340 0.559 15.586 1.00 77.81 84 THR A N 1
ATOM 658 C CA . THR A 1 84 ? -12.091 0.028 16.146 1.00 77.81 84 THR A CA 1
ATOM 659 C C . THR A 1 84 ? -12.240 -1.448 16.521 1.00 77.81 84 THR A C 1
ATOM 661 O O . THR A 1 84 ? -13.350 -1.984 16.587 1.00 77.81 84 THR A O 1
ATOM 664 N N . LYS A 1 85 ? -11.125 -2.134 16.803 1.00 75.62 85 LYS A N 1
ATOM 665 C CA . LYS A 1 85 ? -11.178 -3.510 17.330 1.00 75.62 85 LYS A CA 1
ATOM 666 C C . LYS A 1 85 ? -11.910 -3.562 18.672 1.00 75.62 85 LYS A C 1
ATOM 668 O O . LYS A 1 85 ? -12.639 -4.513 18.941 1.00 75.62 85 LYS A O 1
ATOM 673 N N . GLU A 1 86 ? -11.764 -2.519 19.479 1.00 75.50 86 GLU A N 1
ATOM 674 C CA . GLU A 1 86 ? -12.464 -2.335 20.745 1.00 75.50 86 GLU A CA 1
ATOM 675 C C . GLU A 1 86 ? -13.979 -2.211 20.533 1.00 75.50 86 GLU A C 1
ATOM 677 O O . GLU A 1 86 ? -14.760 -2.781 21.299 1.00 75.50 86 GLU A O 1
ATOM 682 N N . ASP A 1 87 ? -14.412 -1.524 19.470 1.00 79.12 87 ASP A N 1
ATOM 683 C CA . ASP A 1 87 ? -15.829 -1.436 19.111 1.00 79.12 87 ASP A CA 1
ATOM 684 C C . ASP A 1 87 ? -16.408 -2.795 18.725 1.00 79.12 87 ASP A C 1
ATOM 686 O O . ASP A 1 87 ? -17.496 -3.139 19.191 1.00 79.12 87 ASP A O 1
ATOM 690 N N . VAL A 1 88 ? -15.672 -3.582 17.934 1.00 86.88 88 VAL A N 1
ATOM 691 C CA . VAL A 1 88 ? -16.079 -4.941 17.548 1.00 86.88 88 VAL A CA 1
ATOM 692 C C . VAL A 1 88 ? -16.181 -5.841 18.780 1.00 86.88 88 VAL A C 1
ATOM 694 O O . VAL A 1 88 ? -17.232 -6.433 19.008 1.00 86.88 88 VAL A O 1
ATOM 697 N N . SER A 1 89 ? -15.160 -5.855 19.640 1.00 86.25 89 SER A N 1
ATOM 698 C CA . SER A 1 89 ? -15.153 -6.686 20.851 1.00 86.25 89 SER A CA 1
ATOM 699 C C . SER A 1 89 ? -16.288 -6.326 21.819 1.00 86.25 89 SER A C 1
ATOM 701 O O . SER A 1 89 ? -16.956 -7.194 22.386 1.00 86.25 89 SER A O 1
ATOM 703 N N . ARG A 1 90 ? -16.582 -5.028 21.970 1.00 91.50 90 ARG A N 1
ATOM 704 C CA . ARG A 1 90 ? -17.716 -4.555 22.774 1.00 91.50 90 ARG A CA 1
ATOM 705 C C . ARG A 1 90 ? -19.058 -5.015 22.202 1.00 91.50 90 ARG A C 1
ATOM 707 O O . ARG A 1 90 ? -19.978 -5.300 22.972 1.00 91.50 90 ARG A O 1
ATOM 714 N N . LEU A 1 91 ? -19.202 -5.032 20.877 1.00 90.31 91 LEU A N 1
ATOM 715 C CA . LEU A 1 91 ? -20.421 -5.493 20.212 1.00 90.31 91 LEU A CA 1
ATOM 716 C C . LEU A 1 91 ? -20.597 -7.006 20.351 1.00 90.31 91 LEU A C 1
ATOM 718 O O . LEU A 1 91 ? -21.695 -7.437 20.697 1.00 90.31 91 LEU A O 1
ATOM 722 N N . GLU A 1 92 ? -19.530 -7.787 20.188 1.00 91.44 92 GLU A N 1
ATOM 723 C CA . GLU A 1 92 ? -19.532 -9.239 20.417 1.00 91.44 92 GLU A CA 1
ATOM 724 C C . GLU A 1 92 ? -19.992 -9.575 21.841 1.00 91.44 92 GLU A C 1
ATOM 726 O O . GLU A 1 92 ? -20.948 -10.326 22.023 1.00 91.44 92 GLU A O 1
ATOM 731 N N . GLY A 1 93 ? -19.431 -8.911 22.859 1.00 91.62 93 GLY A N 1
ATOM 732 C CA . GLY A 1 93 ? -19.844 -9.133 24.249 1.00 91.62 93 GLY A CA 1
ATOM 733 C C . GLY A 1 93 ? -21.317 -8.791 24.523 1.00 91.62 93 GLY A C 1
ATOM 734 O O . GLY A 1 93 ? -21.982 -9.459 25.318 1.00 91.62 93 GLY A O 1
ATOM 735 N N . LYS A 1 94 ? -21.866 -7.768 23.851 1.00 92.19 94 LYS A N 1
ATOM 736 C CA . LYS A 1 94 ? -23.299 -7.437 23.943 1.00 92.19 94 LYS A CA 1
ATOM 737 C C . LYS A 1 94 ? -24.172 -8.489 23.264 1.00 92.19 94 LYS A C 1
ATOM 739 O O . LYS A 1 94 ? -25.227 -8.818 23.804 1.00 92.19 94 LYS A O 1
ATOM 744 N N . ILE A 1 95 ? -23.747 -9.002 22.110 1.00 93.25 95 ILE A N 1
ATOM 745 C CA . ILE A 1 95 ? -24.444 -10.073 21.391 1.00 93.25 95 ILE A CA 1
ATOM 746 C C . ILE A 1 95 ? -24.484 -11.336 22.259 1.00 93.25 95 ILE A C 1
ATOM 748 O O . ILE A 1 95 ? -25.564 -11.885 22.468 1.00 93.25 95 ILE A O 1
ATOM 752 N N . ASP A 1 96 ? -23.365 -11.723 22.871 1.00 92.62 96 ASP A N 1
ATOM 753 C CA . ASP A 1 96 ? -23.291 -12.888 23.762 1.00 92.62 96 ASP A CA 1
ATOM 754 C C . ASP A 1 96 ? -24.193 -12.750 24.992 1.00 92.62 96 ASP A C 1
ATOM 756 O O . ASP A 1 96 ? -24.884 -13.695 25.388 1.00 92.62 96 ASP A O 1
ATOM 760 N N . ALA A 1 97 ? -24.221 -11.562 25.601 1.00 90.38 97 ALA A N 1
ATOM 761 C CA . ALA A 1 97 ? -25.087 -11.283 26.741 1.00 90.38 97 ALA A CA 1
ATOM 762 C C . ALA A 1 97 ? -26.576 -11.375 26.368 1.00 90.38 97 ALA A C 1
ATOM 764 O O . ALA A 1 97 ? -27.376 -11.912 27.139 1.00 90.38 97 ALA A O 1
ATOM 765 N N . LEU A 1 98 ? -26.951 -10.879 25.184 1.00 89.12 98 LEU A N 1
ATOM 766 C CA . LEU A 1 98 ? -28.317 -10.968 24.671 1.00 89.12 98 LEU A CA 1
ATOM 767 C C . LEU A 1 98 ? -28.704 -12.407 24.325 1.00 89.12 98 LEU A C 1
ATOM 769 O O . LEU A 1 98 ? -29.798 -12.833 24.691 1.00 89.12 98 LEU A O 1
ATOM 773 N N . LEU A 1 99 ? -27.806 -13.169 23.699 1.00 84.44 99 LEU A N 1
ATOM 774 C CA . LEU A 1 99 ? -28.025 -14.583 23.394 1.00 84.44 99 LEU A CA 1
ATOM 775 C C . LEU A 1 99 ? -28.197 -15.407 24.673 1.00 84.44 99 LEU A C 1
ATOM 777 O O . LEU A 1 99 ? -29.167 -16.154 24.784 1.00 84.44 99 LEU A O 1
ATOM 781 N N . LYS A 1 100 ? -27.339 -15.213 25.685 1.00 88.00 100 LYS A N 1
ATOM 782 C CA . LYS A 1 100 ? -27.514 -15.853 27.000 1.00 88.00 100 LYS A CA 1
ATOM 783 C C . LYS A 1 100 ? -28.856 -15.500 27.624 1.00 88.00 100 LYS A C 1
ATOM 785 O O . LYS A 1 100 ? -29.568 -16.392 28.066 1.00 88.00 100 LYS A O 1
ATOM 790 N N . LYS A 1 101 ? -29.219 -14.215 27.652 1.00 83.94 101 LYS A N 1
ATOM 791 C CA . LYS A 1 101 ? -30.485 -13.768 28.242 1.00 83.94 101 LYS A CA 1
ATOM 792 C C . LYS A 1 101 ? -31.692 -14.363 27.510 1.00 83.94 101 LYS A C 1
ATOM 794 O O . LYS A 1 101 ? -32.612 -14.826 28.170 1.00 83.94 101 LYS A O 1
ATOM 799 N N . SER A 1 102 ? -31.671 -14.401 26.178 1.00 77.31 102 SER A N 1
ATOM 800 C CA . SER A 1 102 ? -32.734 -15.008 25.367 1.00 77.31 102 SER A CA 1
ATOM 801 C C . SER A 1 102 ? -32.866 -16.513 25.601 1.00 77.31 102 SER A C 1
ATOM 803 O O . SER A 1 102 ? -33.977 -17.026 25.587 1.00 77.31 102 SER A O 1
ATOM 805 N N . ASN A 1 103 ? -31.755 -17.214 25.828 1.00 67.62 103 ASN A N 1
ATOM 806 C CA . ASN A 1 103 ? -31.753 -18.661 26.044 1.00 67.62 103 ASN A CA 1
ATOM 807 C C . ASN A 1 103 ? -32.114 -19.066 27.486 1.00 67.62 103 ASN A C 1
ATOM 809 O O . ASN A 1 103 ? -32.370 -20.233 27.739 1.00 67.62 103 ASN A O 1
ATOM 813 N N . ILE A 1 104 ? -32.103 -18.118 28.431 1.00 63.16 104 ILE A N 1
ATOM 814 C CA . ILE A 1 104 ? -32.554 -18.305 29.824 1.00 63.16 104 ILE A CA 1
ATOM 815 C C . ILE A 1 104 ? -34.054 -17.971 29.973 1.00 63.16 104 ILE A C 1
ATOM 817 O O . ILE A 1 104 ? -34.678 -18.347 30.961 1.00 63.16 104 ILE A O 1
ATOM 821 N N . LEU A 1 105 ? -34.634 -17.251 29.007 1.00 53.78 105 LEU A N 1
ATOM 822 C CA . LEU A 1 105 ? -36.048 -16.851 28.977 1.00 53.78 105 LEU A CA 1
ATOM 823 C C . LEU A 1 105 ? -36.952 -17.803 28.166 1.00 53.78 105 LEU A C 1
ATOM 825 O O . LEU A 1 105 ? -38.152 -17.538 28.096 1.00 53.78 105 LEU A O 1
ATOM 829 N N . ASN A 1 106 ? -36.396 -18.882 27.600 1.00 44.09 106 ASN A N 1
ATOM 830 C CA . ASN A 1 106 ? -37.112 -19.946 26.885 1.00 44.09 106 ASN A CA 1
ATOM 831 C C . ASN A 1 106 ? -37.030 -21.274 27.640 1.00 44.09 106 ASN A C 1
ATOM 833 O O . ASN A 1 106 ? -35.924 -21.593 28.131 1.00 44.09 106 ASN A O 1
#

pLDDT: mean 74.09, std 14.33, range [43.84, 94.25]

Sequence (106 aa):
MLIKVVQGGIIMEELKKVLLAGIGLTSMTLEKADAFVKELVEKGRLTVDEGKELQSELKRRSEDEVKEFLTDLDRKTKPIQYATKEDVSRLEGKIDALLKKSNILN

Radius of gyration: 21.43 Å; chains: 1; bounding box: 51×38×51 Å

Secondary structure (DSSP, 8-state):
-HHHHHHHHHHHHHHHHHHHHHH-STT--HHHHHHHHHHHHHTTSS-HHHHHHHHHHHHHHTTHHHHHHHHHHHHHHTTS-PPPHHHHHHHHHHHHHHHHHHHH--

Foldseek 3Di:
DVVVVVVLVVVVVVLVVVLCVVQNLVRDDLVSSLVVLVVCCVVVVDPPVRSVVNNVSCVVCPDPVSVVVVVVVCVVCVVPDDQDPVNVVVVVVVVVVVVVVVVVVD